Protein AF-A0A4R4WAR0-F1 (afdb_monomer)

Mean predicted aligned error: 14.07 Å

Secondary structure (DSSP, 8-state):
---SEEEEE-TTSSEEEEEE-TTGGGS-HHHHHHHHHHHHHHHHHHHHS--TT-HHHHHHHHHHHHHHHHHHHHHHHHHHHHHHHHHHHH-

Structure (mmCIF, N/CA/C/O backbone):
data_AF-A0A4R4WAR0-F1
#
_entry.id   AF-A0A4R4WAR0-F1
#
loop_
_atom_site.group_PDB
_atom_site.id
_atom_site.type_symbol
_atom_site.label_atom_id
_atom_site.label_alt_id
_atom_site.label_comp_id
_atom_site.label_asym_id
_atom_site.label_entity_id
_atom_site.label_seq_id
_atom_site.pdbx_PDB_ins_code
_atom_site.Cartn_x
_atom_site.Cartn_y
_atom_site.Cartn_z
_atom_site.occupancy
_atom_site.B_iso_or_equiv
_atom_site.auth_seq_id
_atom_site.auth_comp_id
_atom_site.auth_asym_id
_atom_site.auth_atom_id
_atom_site.pdbx_PDB_model_num
ATOM 1 N N . MET A 1 1 ? 0.093 2.914 -20.980 1.00 48.84 1 MET A N 1
ATOM 2 C CA . MET A 1 1 ? 1.374 2.233 -21.246 1.00 48.84 1 MET A CA 1
ATOM 3 C C . MET A 1 1 ? 1.554 1.282 -20.089 1.00 48.84 1 MET A C 1
ATOM 5 O O . MET A 1 1 ? 1.515 1.771 -18.971 1.00 48.84 1 MET A O 1
ATOM 9 N N . ASP A 1 2 ? 1.626 -0.023 -20.338 1.00 70.38 2 ASP A N 1
ATOM 10 C CA . ASP A 1 2 ? 1.879 -1.000 -19.273 1.00 70.38 2 ASP A CA 1
ATOM 11 C C . ASP A 1 2 ? 3.303 -0.815 -18.736 1.00 70.38 2 ASP A C 1
ATOM 13 O O . ASP A 1 2 ? 4.241 -0.621 -19.518 1.00 70.38 2 ASP A O 1
ATOM 17 N N . GLU A 1 3 ? 3.458 -0.820 -17.412 1.00 80.56 3 GLU A N 1
ATOM 18 C CA . GLU A 1 3 ? 4.769 -0.711 -16.773 1.00 80.56 3 GLU A CA 1
ATOM 19 C C . GLU A 1 3 ? 5.611 -1.971 -17.066 1.00 80.56 3 GLU A C 1
ATOM 21 O O . GLU A 1 3 ? 5.103 -3.091 -16.983 1.00 80.56 3 GLU A O 1
ATOM 26 N N . PRO A 1 4 ? 6.905 -1.826 -17.411 1.00 88.81 4 PRO A N 1
ATOM 27 C CA . PRO A 1 4 ? 7.772 -2.949 -17.787 1.00 88.81 4 PRO A CA 1
ATOM 28 C C . PRO A 1 4 ? 8.104 -3.891 -16.617 1.00 88.81 4 PRO A C 1
ATOM 30 O O . PRO A 1 4 ? 8.577 -5.008 -16.840 1.00 88.81 4 PRO A O 1
ATOM 33 N N . VAL A 1 5 ? 7.881 -3.443 -15.379 1.00 92.81 5 VAL A N 1
ATOM 34 C CA . VAL A 1 5 ? 8.043 -4.218 -14.148 1.00 92.81 5 VAL A CA 1
ATOM 35 C C . VAL A 1 5 ? 6.886 -3.879 -13.217 1.00 92.81 5 VAL A C 1
ATOM 37 O O . VAL A 1 5 ? 6.594 -2.708 -13.012 1.00 92.81 5 VAL A O 1
ATOM 40 N N . THR A 1 6 ? 6.262 -4.897 -12.633 1.00 93.44 6 THR A N 1
ATOM 41 C CA . THR A 1 6 ? 5.217 -4.750 -11.610 1.00 93.44 6 THR A CA 1
ATOM 42 C C . THR A 1 6 ? 5.568 -5.593 -10.388 1.00 93.44 6 THR A C 1
ATOM 44 O O . THR A 1 6 ? 6.270 -6.603 -10.495 1.00 93.44 6 THR A O 1
ATOM 47 N N . ALA A 1 7 ? 5.112 -5.169 -9.212 1.00 93.69 7 ALA A N 1
ATOM 48 C CA . ALA A 1 7 ? 5.341 -5.866 -7.953 1.00 93.69 7 ALA A CA 1
ATOM 49 C C . ALA A 1 7 ? 4.029 -6.004 -7.177 1.00 93.69 7 ALA A C 1
ATOM 51 O O . ALA A 1 7 ? 3.161 -5.143 -7.265 1.00 93.69 7 ALA A O 1
ATOM 52 N N . GLU A 1 8 ? 3.905 -7.081 -6.411 1.00 92.44 8 GLU A N 1
ATOM 53 C CA . GLU A 1 8 ? 2.771 -7.346 -5.527 1.00 92.44 8 GLU A CA 1
ATOM 54 C C . GLU A 1 8 ? 3.286 -7.534 -4.102 1.00 92.44 8 GLU A C 1
ATOM 56 O O . GLU A 1 8 ? 4.238 -8.286 -3.866 1.00 92.44 8 GLU A O 1
ATOM 61 N N . VAL A 1 9 ? 2.644 -6.856 -3.155 1.00 91.62 9 VAL A N 1
ATOM 62 C CA . VAL A 1 9 ? 2.897 -6.989 -1.718 1.00 91.62 9 VAL A CA 1
ATOM 63 C C . VAL A 1 9 ? 1.771 -7.826 -1.112 1.00 91.62 9 VAL A C 1
ATOM 65 O O . VAL A 1 9 ? 0.603 -7.616 -1.434 1.00 91.62 9 VAL A O 1
ATOM 68 N N . GLY A 1 10 ? 2.131 -8.816 -0.296 1.00 86.12 10 GLY A N 1
ATOM 69 C CA . GLY A 1 10 ? 1.187 -9.671 0.419 1.00 86.12 10 GLY A CA 1
ATOM 70 C C . GLY A 1 10 ? 0.555 -8.963 1.617 1.00 86.12 10 GLY A C 1
ATOM 71 O O . GLY A 1 10 ? 1.002 -7.897 2.025 1.00 86.12 10 GLY A O 1
ATOM 72 N N . GLU A 1 11 ? -0.467 -9.582 2.211 1.00 84.56 11 GLU A N 1
ATOM 73 C CA . GLU A 1 11 ? -1.176 -9.051 3.393 1.00 84.56 11 GLU A CA 1
ATOM 74 C C . GLU A 1 11 ? -0.269 -8.874 4.627 1.00 84.56 11 GLU A C 1
ATOM 76 O O . GLU A 1 11 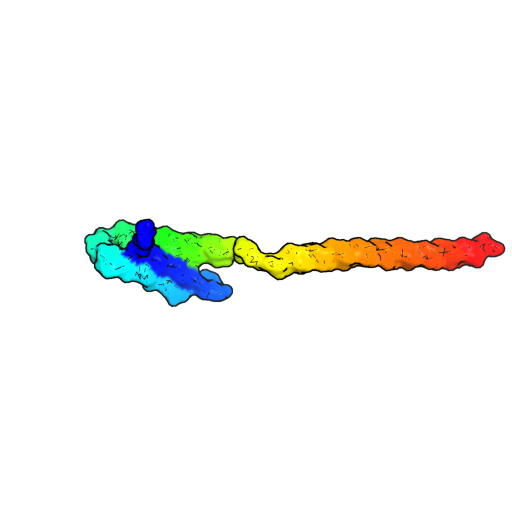? -0.594 -8.133 5.552 1.00 84.56 11 GLU A O 1
ATOM 81 N N . ASP A 1 12 ? 0.876 -9.556 4.651 1.00 84.56 12 ASP A N 1
ATOM 82 C CA . ASP A 1 12 ? 1.914 -9.436 5.675 1.00 84.56 12 ASP A CA 1
ATOM 83 C C . ASP A 1 12 ? 2.857 -8.239 5.450 1.00 84.56 12 ASP A C 1
ATOM 85 O O . ASP A 1 12 ? 3.787 -8.022 6.230 1.00 84.56 12 ASP A O 1
ATOM 89 N N . GLY A 1 13 ? 2.637 -7.460 4.386 1.00 82.88 13 GLY A N 1
ATOM 90 C CA . GLY A 1 13 ? 3.496 -6.353 3.979 1.00 82.88 13 GLY A CA 1
ATOM 91 C C . GLY A 1 13 ? 4.807 -6.794 3.318 1.00 82.88 13 GLY A C 1
ATOM 92 O O . GLY A 1 13 ? 5.657 -5.945 3.029 1.00 82.88 13 GLY A O 1
ATOM 93 N N . LEU A 1 14 ? 5.002 -8.094 3.061 1.00 89.50 14 LEU A N 1
ATOM 94 C CA . LEU A 1 14 ? 6.189 -8.615 2.386 1.00 89.50 14 LEU A CA 1
ATOM 95 C C . LEU A 1 14 ? 5.988 -8.682 0.870 1.00 89.50 14 LEU A C 1
ATOM 97 O O . LEU A 1 14 ? 4.879 -8.793 0.353 1.00 89.50 14 LEU A O 1
ATOM 101 N N . LEU A 1 15 ? 7.093 -8.619 0.127 1.00 91.31 15 LEU A N 1
ATOM 102 C CA . LEU A 1 15 ? 7.073 -8.755 -1.328 1.00 91.31 15 LEU A CA 1
ATOM 103 C C . LEU A 1 15 ? 6.663 -10.184 -1.714 1.00 91.31 15 LEU A C 1
ATOM 105 O O . LEU A 1 15 ? 7.422 -11.126 -1.487 1.00 91.31 15 LEU A O 1
ATOM 109 N N . ALA A 1 16 ? 5.489 -10.333 -2.325 1.00 93.38 16 ALA A N 1
ATOM 110 C CA . ALA A 1 16 ? 4.937 -11.624 -2.725 1.00 93.38 16 ALA A CA 1
ATOM 111 C C . ALA A 1 16 ? 5.385 -12.028 -4.136 1.00 93.38 16 ALA A C 1
ATOM 113 O O . ALA A 1 16 ? 5.720 -13.189 -4.380 1.00 93.38 16 ALA A O 1
ATOM 114 N N . ALA A 1 17 ? 5.414 -11.073 -5.071 1.00 93.44 17 ALA A N 1
ATOM 115 C CA . ALA A 1 17 ? 5.817 -11.330 -6.448 1.00 93.44 17 ALA A CA 1
ATOM 116 C C . ALA A 1 17 ? 6.403 -10.089 -7.130 1.00 93.44 17 ALA A C 1
ATOM 118 O O . ALA A 1 17 ? 6.020 -8.957 -6.846 1.00 93.44 17 ALA A O 1
ATOM 119 N N . VAL A 1 18 ? 7.301 -10.323 -8.089 1.00 93.69 18 VAL A N 1
ATOM 120 C CA . VAL A 1 18 ? 7.753 -9.325 -9.068 1.00 93.69 18 VAL A CA 1
ATOM 121 C C . VAL A 1 18 ? 7.591 -9.934 -10.451 1.00 93.69 18 VAL A C 1
ATOM 123 O O . VAL A 1 18 ? 8.109 -11.020 -10.718 1.00 93.69 18 VAL A O 1
ATOM 126 N N . ARG A 1 19 ? 6.876 -9.241 -11.336 1.00 94.81 19 ARG A N 1
ATOM 127 C CA . ARG A 1 19 ? 6.715 -9.627 -12.738 1.00 94.81 19 ARG A CA 1
ATOM 128 C C . ARG A 1 19 ? 7.522 -8.670 -13.601 1.00 94.81 19 ARG A C 1
ATOM 130 O O . ARG A 1 19 ? 7.347 -7.458 -13.531 1.00 94.81 19 ARG A O 1
ATOM 137 N N . ILE A 1 20 ? 8.412 -9.231 -14.411 1.00 93.31 20 ILE A N 1
ATOM 138 C CA . ILE A 1 20 ? 9.281 -8.486 -15.323 1.00 93.31 20 ILE A CA 1
ATOM 139 C C . ILE A 1 20 ? 8.854 -8.827 -16.746 1.00 93.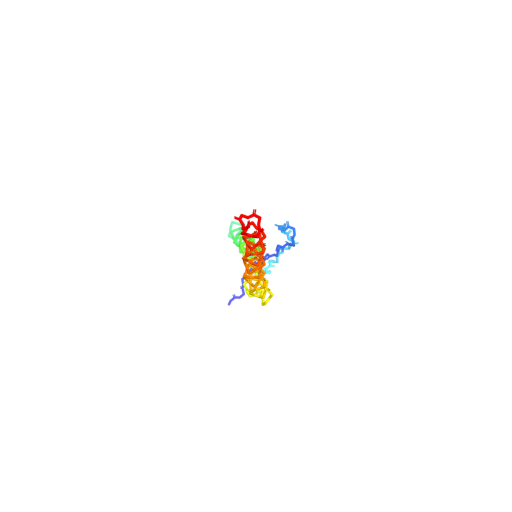31 20 ILE A C 1
ATOM 141 O O . ILE A 1 20 ? 8.845 -10.002 -17.124 1.00 93.31 20 ILE A O 1
ATOM 145 N N . ASP A 1 21 ? 8.513 -7.814 -17.541 1.00 92.88 21 ASP A N 1
ATOM 146 C CA . ASP A 1 21 ? 8.215 -8.019 -18.953 1.00 92.88 21 ASP A CA 1
ATOM 147 C C . ASP A 1 21 ? 9.489 -8.477 -19.695 1.00 92.88 21 ASP A C 1
ATOM 149 O O . ASP A 1 21 ? 10.570 -7.914 -19.487 1.00 92.88 21 ASP A O 1
ATOM 153 N N . PRO A 1 22 ? 9.413 -9.462 -20.608 1.00 91.62 22 PRO A N 1
ATOM 154 C CA . PRO A 1 22 ? 10.575 -9.921 -21.369 1.00 91.62 22 PRO A CA 1
ATOM 155 C C . PRO A 1 22 ? 11.323 -8.816 -22.133 1.00 91.62 22 PRO A C 1
ATOM 157 O O . PRO A 1 22 ? 12.510 -8.960 -22.429 1.00 91.62 22 PRO A O 1
ATOM 160 N N . ARG A 1 23 ? 10.664 -7.703 -22.473 1.00 89.94 23 ARG A N 1
ATOM 161 C CA . ARG A 1 23 ? 11.291 -6.534 -23.107 1.00 89.94 23 ARG A CA 1
ATOM 162 C C . ARG A 1 23 ? 12.164 -5.758 -22.123 1.00 89.94 23 ARG A C 1
ATOM 164 O O . ARG A 1 23 ? 13.198 -5.245 -22.541 1.00 89.94 23 ARG A O 1
ATOM 171 N N . ALA A 1 24 ? 11.801 -5.732 -20.840 1.00 88.38 24 ALA A N 1
ATOM 172 C CA . ALA A 1 24 ? 12.573 -5.094 -19.774 1.00 88.38 24 ALA A CA 1
ATOM 173 C C . ALA A 1 24 ? 13.910 -5.810 -19.516 1.00 88.38 24 ALA A C 1
ATOM 175 O O . ALA A 1 24 ? 14.890 -5.187 -19.121 1.00 88.38 24 ALA A O 1
ATOM 176 N N . MET A 1 25 ? 14.001 -7.104 -19.842 1.00 88.56 25 MET A N 1
ATOM 177 C CA . MET A 1 25 ? 15.253 -7.873 -19.770 1.00 88.56 25 MET A CA 1
ATOM 178 C C . MET A 1 25 ? 16.323 -7.399 -20.768 1.00 88.56 25 MET A C 1
ATOM 180 O O . MET A 1 25 ? 17.470 -7.831 -20.688 1.00 88.56 25 MET A O 1
ATOM 184 N N . ARG A 1 26 ? 15.960 -6.539 -21.729 1.00 92.12 26 ARG A N 1
ATOM 185 C CA . ARG A 1 26 ? 16.902 -5.922 -22.678 1.00 92.12 26 ARG A CA 1
ATOM 186 C C . ARG A 1 26 ? 17.536 -4.639 -22.140 1.00 92.12 26 ARG A C 1
ATOM 188 O O . ARG A 1 26 ? 18.439 -4.114 -22.787 1.00 92.12 26 ARG A O 1
ATOM 195 N N . LEU A 1 27 ? 17.045 -4.125 -21.012 1.00 89.88 27 LEU A N 1
ATOM 196 C CA . LEU A 1 27 ? 17.583 -2.934 -20.367 1.00 89.88 27 LEU A CA 1
ATOM 197 C C . LEU A 1 27 ? 18.944 -3.234 -19.739 1.00 89.88 27 LEU A C 1
ATOM 199 O O . LEU A 1 27 ? 19.271 -4.380 -19.416 1.00 89.88 27 LEU A O 1
ATOM 203 N N . TYR A 1 28 ? 19.737 -2.186 -19.528 1.00 92.56 28 TYR A N 1
ATOM 204 C CA . TYR A 1 28 ? 20.960 -2.323 -18.747 1.00 92.56 28 TYR A CA 1
ATOM 205 C C . TYR A 1 28 ? 20.621 -2.669 -17.296 1.00 92.56 28 TYR A C 1
ATOM 207 O O . TYR A 1 28 ? 19.603 -2.237 -16.760 1.00 92.56 28 TYR A O 1
ATOM 215 N N . SER A 1 29 ? 21.497 -3.422 -16.631 1.00 89.81 29 SER A N 1
ATOM 216 C CA . SER A 1 29 ? 21.257 -3.911 -15.266 1.00 89.81 29 SER A CA 1
ATOM 217 C C . SER A 1 29 ? 20.907 -2.797 -14.273 1.00 89.81 29 SER A C 1
ATOM 219 O O . SER A 1 29 ? 20.039 -2.986 -13.426 1.00 89.81 29 SER A O 1
ATOM 221 N N . ALA A 1 30 ? 21.538 -1.627 -14.401 1.00 91.25 30 ALA A N 1
ATOM 222 C CA . ALA A 1 30 ? 21.255 -0.462 -13.566 1.00 91.25 30 ALA A CA 1
ATOM 223 C C . ALA A 1 30 ? 19.851 0.119 -13.808 1.00 91.25 30 ALA A C 1
ATOM 225 O O . ALA A 1 30 ? 19.172 0.517 -12.865 1.00 91.25 30 ALA A O 1
ATOM 226 N N . GLU A 1 31 ? 19.408 0.141 -15.062 1.00 91.12 31 GLU A N 1
ATOM 227 C CA . GLU A 1 31 ? 18.098 0.655 -15.462 1.00 91.12 31 GLU A CA 1
ATOM 228 C C . GLU A 1 31 ? 16.981 -0.303 -15.029 1.00 91.12 31 GLU A C 1
ATOM 230 O O . GLU A 1 31 ? 16.005 0.115 -14.407 1.00 91.12 31 GLU A O 1
ATOM 235 N N . LEU A 1 32 ? 17.176 -1.610 -15.238 1.00 91.81 32 LEU A N 1
ATOM 236 C CA . LEU A 1 32 ? 16.251 -2.636 -14.757 1.00 91.81 32 LEU A CA 1
ATOM 237 C C . LEU A 1 32 ? 16.118 -2.608 -13.227 1.00 91.81 32 LEU A C 1
ATOM 239 O O . LEU A 1 32 ? 15.008 -2.702 -12.706 1.00 91.81 32 LEU A O 1
ATOM 243 N N . ALA A 1 33 ? 17.229 -2.441 -12.503 1.00 92.31 33 ALA A N 1
ATOM 244 C CA . ALA A 1 33 ? 17.202 -2.312 -11.048 1.00 92.31 33 ALA A CA 1
ATOM 245 C C . ALA A 1 33 ? 16.392 -1.087 -10.592 1.00 92.31 33 ALA A C 1
ATOM 247 O O . ALA A 1 33 ? 15.650 -1.182 -9.615 1.00 92.31 33 ALA A O 1
ATOM 248 N N . GLY A 1 34 ? 16.485 0.032 -11.319 1.00 93.62 34 GLY A N 1
ATOM 249 C CA . GLY A 1 34 ? 15.656 1.216 -11.083 1.00 93.62 34 GLY A CA 1
ATOM 250 C C . GLY A 1 34 ? 14.163 0.897 -11.170 1.00 93.62 34 GLY A C 1
ATOM 251 O O . GLY A 1 34 ? 13.432 1.135 -10.211 1.00 93.62 34 GLY A O 1
ATOM 252 N N . HIS A 1 35 ? 13.733 0.261 -12.262 1.00 93.31 35 HIS A N 1
ATOM 253 C CA . HIS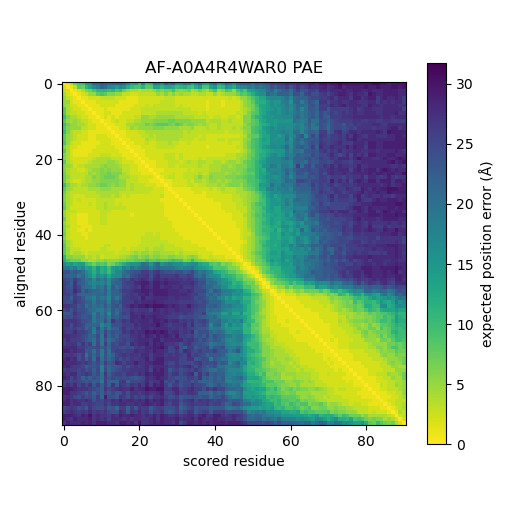 A 1 35 ? 12.329 -0.114 -12.457 1.00 93.31 35 HIS A CA 1
ATOM 254 C C . HIS A 1 35 ? 11.810 -1.102 -11.409 1.00 93.31 35 HIS A C 1
ATOM 256 O O . HIS A 1 35 ? 10.6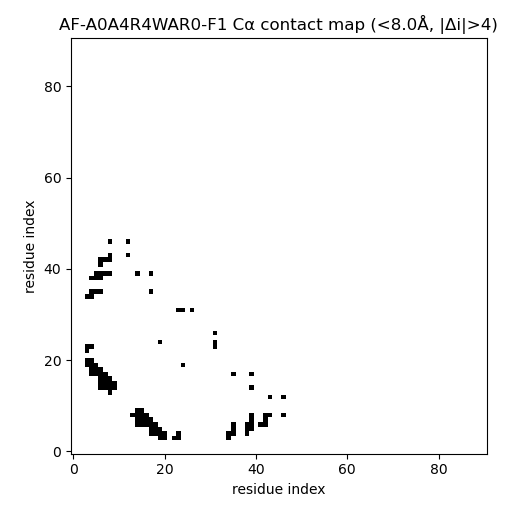82 -0.968 -10.943 1.00 93.31 35 HIS A O 1
ATOM 262 N N . VAL A 1 36 ? 12.631 -2.070 -10.990 1.00 92.81 36 VAL A N 1
ATOM 263 C CA . VAL A 1 36 ? 12.260 -2.999 -9.910 1.00 92.81 36 VAL A CA 1
ATOM 264 C C . VAL A 1 36 ? 12.026 -2.246 -8.601 1.00 92.81 36 VAL A C 1
ATOM 266 O O . VAL A 1 36 ? 11.025 -2.482 -7.927 1.00 92.81 36 VAL A O 1
ATOM 269 N N . VAL A 1 37 ? 12.917 -1.321 -8.238 1.00 94.50 37 VAL A N 1
ATOM 270 C CA . VAL A 1 37 ? 12.776 -0.533 -7.004 1.00 94.50 37 VAL A CA 1
ATOM 271 C C . VAL A 1 37 ? 11.540 0.364 -7.053 1.00 94.50 37 VAL A C 1
ATOM 273 O O . VAL A 1 37 ? 10.829 0.472 -6.052 1.00 94.50 37 VAL A O 1
ATOM 276 N N . GLU A 1 38 ? 11.265 0.997 -8.193 1.00 94.50 38 GLU A N 1
ATOM 277 C CA . GLU A 1 38 ? 10.070 1.824 -8.375 1.00 94.50 38 GLU A CA 1
ATOM 278 C C . GLU A 1 38 ? 8.784 1.007 -8.231 1.00 94.50 38 GLU A C 1
ATOM 280 O O . GLU A 1 38 ? 7.904 1.408 -7.465 1.00 94.50 38 GLU A O 1
ATOM 285 N N . ALA A 1 39 ? 8.715 -0.164 -8.870 1.00 94.06 39 ALA A N 1
ATOM 286 C CA . ALA A 1 39 ? 7.563 -1.058 -8.793 1.00 94.06 39 ALA A CA 1
ATOM 287 C C . ALA A 1 39 ? 7.308 -1.545 -7.358 1.00 94.06 39 ALA A C 1
ATOM 289 O O . ALA A 1 39 ? 6.183 -1.479 -6.866 1.00 94.06 39 ALA A O 1
ATOM 290 N N . VAL A 1 40 ? 8.356 -1.968 -6.639 1.00 93.06 40 VAL A N 1
ATOM 291 C CA . VAL A 1 40 ? 8.227 -2.411 -5.239 1.00 93.06 40 VAL A CA 1
ATOM 292 C C . VAL A 1 40 ? 7.752 -1.269 -4.338 1.00 93.06 40 VAL A C 1
ATOM 294 O O . VAL A 1 40 ? 6.867 -1.465 -3.509 1.0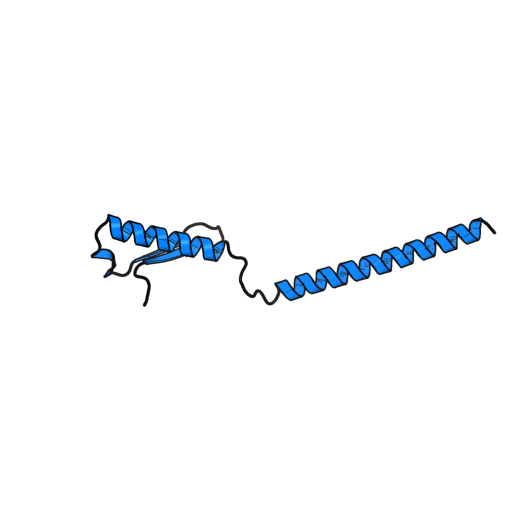0 93.06 40 VAL A O 1
ATOM 297 N N . ARG A 1 41 ? 8.284 -0.053 -4.514 1.00 91.81 41 ARG A N 1
ATOM 298 C CA . ARG A 1 41 ? 7.840 1.123 -3.744 1.00 91.81 41 ARG A CA 1
ATOM 299 C C . ARG A 1 41 ? 6.417 1.553 -4.081 1.00 91.81 41 ARG A C 1
ATOM 301 O O . ARG A 1 41 ? 5.739 2.117 -3.226 1.00 91.81 41 ARG A O 1
ATOM 308 N N . ALA A 1 42 ? 5.974 1.379 -5.323 1.00 91.56 42 ALA A N 1
ATOM 309 C CA . ALA A 1 42 ? 4.586 1.621 -5.699 1.00 91.56 42 ALA A CA 1
ATOM 310 C C . ALA A 1 42 ? 3.662 0.634 -4.972 1.00 91.56 42 ALA A C 1
ATOM 312 O O . ALA A 1 42 ? 2.775 1.075 -4.247 1.00 91.56 42 ALA A O 1
ATOM 313 N N . ALA A 1 43 ? 3.973 -0.662 -5.036 1.00 89.31 43 ALA A N 1
ATOM 314 C CA . ALA A 1 43 ? 3.200 -1.710 -4.374 1.00 89.31 43 ALA A CA 1
ATOM 315 C C . ALA A 1 43 ? 3.146 -1.544 -2.842 1.00 89.31 43 ALA A C 1
ATOM 317 O O . ALA A 1 43 ? 2.091 -1.699 -2.232 1.00 89.31 43 ALA A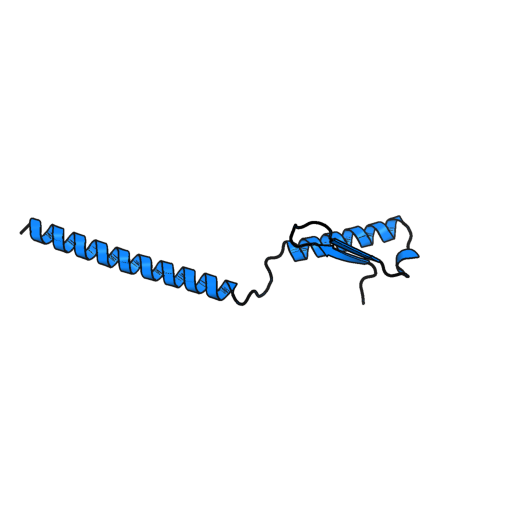 O 1
ATOM 318 N N . GLN A 1 44 ? 4.255 -1.150 -2.207 1.00 89.19 44 GLN A N 1
ATOM 319 C CA . GLN A 1 44 ? 4.274 -0.842 -0.770 1.00 89.19 44 GLN A CA 1
ATOM 320 C C . GLN A 1 44 ? 3.397 0.365 -0.420 1.00 89.19 44 GLN A C 1
ATOM 322 O O . GLN A 1 44 ? 2.647 0.314 0.548 1.00 89.19 44 GLN A O 1
ATOM 327 N N . ARG A 1 45 ? 3.432 1.436 -1.225 1.00 88.81 45 ARG A N 1
ATOM 328 C CA . ARG A 1 45 ? 2.581 2.618 -1.006 1.00 88.81 45 ARG A CA 1
ATOM 329 C C . ARG A 1 45 ? 1.099 2.337 -1.222 1.00 88.81 45 ARG A C 1
ATOM 331 O O . ARG A 1 45 ? 0.270 3.029 -0.639 1.00 88.81 45 ARG A O 1
ATOM 338 N N . GLU A 1 46 ? 0.759 1.399 -2.095 1.00 84.19 46 GLU A N 1
ATOM 339 C CA . GLU A 1 46 ? -0.620 0.941 -2.274 1.00 84.19 46 GLU A CA 1
ATOM 340 C C . GLU A 1 46 ? -1.088 0.114 -1.077 1.00 84.19 46 GLU A C 1
ATOM 342 O O . GLU A 1 46 ? -2.201 0.322 -0.609 1.00 84.19 46 GLU A O 1
ATOM 347 N N . HIS A 1 47 ? -0.220 -0.740 -0.528 1.00 83.31 47 HIS A N 1
ATOM 348 C CA . HIS A 1 47 ? -0.508 -1.514 0.680 1.00 83.31 47 HIS A CA 1
ATOM 349 C C . HIS A 1 47 ? -0.633 -0.639 1.943 1.00 83.31 47 HIS A C 1
ATOM 351 O O . HIS A 1 47 ? -1.475 -0.889 2.800 1.00 83.31 47 HIS A O 1
ATOM 357 N N . GLU A 1 48 ? 0.205 0.393 2.082 1.00 78.94 48 GLU A N 1
ATOM 358 C CA . GLU A 1 48 ? 0.158 1.338 3.211 1.00 78.94 48 GLU A CA 1
ATOM 359 C C . GLU A 1 48 ? -1.030 2.301 3.145 1.00 78.94 48 GLU A C 1
ATOM 361 O O . GLU A 1 48 ? -1.434 2.864 4.167 1.00 78.94 48 GLU A O 1
ATOM 366 N N . GLN A 1 49 ? -1.588 2.529 1.955 1.00 66.25 49 GLN A N 1
ATOM 367 C CA . GLN A 1 49 ? -2.792 3.333 1.845 1.00 66.25 49 GLN A CA 1
ATOM 368 C C . GLN A 1 49 ? -3.960 2.547 2.448 1.00 66.25 49 GLN A C 1
ATOM 370 O O . GLN A 1 49 ? -4.223 1.427 2.009 1.00 66.25 49 GLN A O 1
ATOM 375 N N . PRO A 1 50 ? -4.703 3.118 3.420 1.00 55.56 50 PRO A N 1
ATOM 376 C CA . PRO A 1 50 ? -5.970 2.523 3.811 1.00 55.56 50 PRO A CA 1
ATOM 377 C C . PRO A 1 50 ? -6.808 2.387 2.536 1.00 55.56 50 PRO A C 1
ATOM 379 O O . PRO A 1 50 ? -6.776 3.314 1.716 1.00 55.56 50 PRO A O 1
ATOM 382 N N . PRO A 1 51 ? -7.503 1.255 2.327 1.00 56.47 51 PRO A N 1
ATOM 383 C CA . PRO A 1 51 ? -8.261 1.021 1.108 1.00 56.47 51 PRO A CA 1
ATOM 384 C C . PRO A 1 51 ? -9.163 2.229 0.852 1.00 56.47 51 PRO A C 1
ATOM 386 O O . PRO A 1 51 ? -10.101 2.486 1.611 1.00 56.47 51 PRO A O 1
ATOM 389 N N . ARG A 1 52 ? -8.816 3.015 -0.181 1.00 57.66 52 ARG A N 1
ATOM 390 C CA . ARG A 1 52 ? -9.648 4.118 -0.657 1.00 57.66 52 ARG A CA 1
ATOM 391 C C . ARG A 1 52 ? -10.954 3.470 -1.086 1.00 57.66 52 ARG A C 1
ATOM 393 O O . ARG A 1 52 ? -10.940 2.584 -1.933 1.00 57.66 52 ARG A O 1
ATOM 400 N N . ASP A 1 53 ? -12.030 3.869 -0.425 1.00 53.69 53 ASP A N 1
ATOM 401 C CA . ASP A 1 53 ? -13.368 3.296 -0.548 1.00 53.69 53 ASP A CA 1
ATOM 402 C C . ASP A 1 53 ? -13.505 1.886 0.046 1.00 53.69 53 ASP A C 1
ATOM 404 O O . ASP A 1 53 ? -13.775 0.900 -0.637 1.00 53.69 53 ASP A O 1
ATOM 408 N N . SER A 1 54 ? -13.412 1.794 1.374 1.00 53.44 54 SER A N 1
ATOM 409 C CA . SER A 1 54 ? -14.179 0.774 2.090 1.00 53.44 54 SER A CA 1
ATOM 410 C C . SER A 1 54 ? -15.555 1.358 2.411 1.00 53.44 54 SER A C 1
ATOM 412 O O . SER A 1 54 ? -15.665 2.063 3.411 1.00 53.44 54 SER A O 1
ATOM 414 N N . PRO A 1 55 ? -16.625 1.052 1.650 1.00 58.22 55 PRO A N 1
ATOM 415 C CA . PRO A 1 55 ? -17.992 1.477 1.980 1.00 58.22 55 PRO A CA 1
ATOM 416 C C . PRO A 1 55 ? -18.465 1.023 3.376 1.00 58.22 55 PRO A C 1
ATOM 418 O O . PRO A 1 55 ? -19.512 1.450 3.847 1.00 58.22 55 PRO A O 1
ATOM 421 N N . GLY A 1 56 ? -17.698 0.162 4.057 1.00 62.06 56 GLY A N 1
ATOM 422 C CA . GLY A 1 56 ? -17.899 -0.184 5.461 1.00 62.06 56 GLY A CA 1
ATOM 423 C C . GLY A 1 56 ? -17.272 0.789 6.468 1.00 62.06 56 GLY A C 1
ATOM 424 O O . GLY A 1 56 ? -17.765 0.853 7.586 1.00 62.06 56 GLY A O 1
ATOM 425 N N . LEU A 1 57 ? -16.229 1.549 6.117 1.00 70.19 57 LEU A N 1
ATOM 426 C CA . LEU A 1 57 ? -15.554 2.453 7.057 1.00 70.19 57 LEU A CA 1
ATOM 427 C C . LEU A 1 57 ? -16.448 3.643 7.414 1.00 70.19 57 LEU A C 1
ATOM 429 O O . LEU A 1 57 ? -16.589 3.950 8.592 1.00 70.19 57 LEU A O 1
ATOM 433 N N . ASP A 1 58 ? -17.130 4.232 6.431 1.00 74.81 58 ASP A N 1
ATOM 434 C CA . ASP A 1 58 ? -18.101 5.307 6.674 1.00 74.81 58 ASP A CA 1
ATOM 435 C C . ASP A 1 58 ? -19.268 4.827 7.549 1.00 74.81 58 ASP A C 1
ATOM 437 O O . ASP A 1 58 ? -19.709 5.533 8.450 1.00 74.81 58 ASP A O 1
ATOM 441 N N . VAL A 1 59 ? -19.720 3.582 7.354 1.00 80.19 59 VAL A N 1
ATOM 442 C CA . VAL A 1 59 ? -20.758 2.957 8.192 1.00 80.19 59 VAL A CA 1
ATOM 443 C C . VAL A 1 59 ? -20.253 2.711 9.616 1.00 80.19 59 VAL A C 1
ATOM 445 O O . VAL A 1 59 ? -21.006 2.875 10.573 1.00 80.19 59 VAL A O 1
ATOM 448 N N . VAL A 1 60 ? -18.991 2.312 9.781 1.00 82.19 60 VAL A N 1
ATOM 449 C CA . VAL A 1 60 ? -18.373 2.110 11.100 1.00 82.19 60 VAL A CA 1
ATOM 450 C C . VAL A 1 60 ? -18.200 3.444 11.828 1.00 82.19 60 VAL A C 1
ATOM 452 O O . VAL A 1 60 ? -18.507 3.516 13.014 1.00 82.19 60 VAL A O 1
ATOM 455 N N . LEU A 1 61 ? -17.774 4.496 11.125 1.00 85.06 61 LEU A N 1
ATOM 456 C CA . LEU A 1 61 ? -17.658 5.850 11.670 1.00 85.06 61 LEU A CA 1
ATOM 457 C C . LEU A 1 61 ? -19.030 6.411 12.061 1.00 85.06 61 LEU A C 1
ATOM 459 O O . LEU A 1 61 ? -19.199 6.859 13.188 1.00 85.06 61 LEU A O 1
ATOM 463 N N . GLN A 1 62 ? -20.043 6.257 11.204 1.00 84.00 62 GLN A N 1
ATOM 464 C CA . GLN A 1 62 ? -21.415 6.646 11.533 1.00 84.00 62 GLN A CA 1
ATOM 465 C C . GLN A 1 62 ? -21.940 5.905 12.775 1.00 84.00 62 GLN A C 1
ATOM 467 O O . GLN A 1 62 ? -22.588 6.503 13.630 1.00 84.00 62 GLN A O 1
ATOM 472 N N . ARG A 1 63 ? -21.651 4.603 12.913 1.00 84.81 63 ARG A N 1
ATOM 473 C CA . ARG A 1 63 ? -22.054 3.846 14.109 1.00 84.81 63 ARG A CA 1
ATOM 474 C C . ARG A 1 63 ? -21.313 4.270 15.373 1.00 84.81 63 ARG A C 1
ATOM 476 O O . ARG A 1 63 ? -21.880 4.137 16.453 1.00 84.81 63 ARG A O 1
ATOM 483 N N . LEU A 1 64 ? -20.070 4.732 15.258 1.00 86.88 64 LEU A N 1
ATOM 484 C CA . LEU A 1 64 ? -19.321 5.292 16.383 1.00 86.88 64 LEU A CA 1
ATOM 485 C C . LEU A 1 64 ? -19.950 6.609 16.850 1.00 86.88 64 LEU A C 1
ATOM 487 O O . LEU A 1 64 ? -20.203 6.745 18.044 1.00 86.88 64 LEU A O 1
ATOM 491 N N . ASP A 1 65 ? -20.311 7.497 15.922 1.00 89.75 65 ASP A N 1
ATOM 492 C CA . ASP A 1 65 ? -20.998 8.757 16.240 1.00 89.75 65 ASP A CA 1
ATOM 493 C C . ASP A 1 65 ? -22.373 8.510 16.895 1.00 89.75 65 ASP A C 1
ATOM 495 O O . ASP A 1 65 ? -22.750 9.161 17.871 1.00 89.75 65 ASP A O 1
ATOM 499 N N . GLU A 1 66 ? -23.131 7.529 16.391 1.00 90.69 66 GLU A N 1
ATOM 500 C CA . GLU A 1 66 ? -24.418 7.126 16.974 1.00 90.69 66 GLU A CA 1
ATOM 501 C C . GLU A 1 66 ? -24.260 6.541 18.388 1.00 90.69 66 GLU A C 1
ATOM 503 O O . GLU A 1 66 ? -25.095 6.797 19.261 1.00 90.69 66 GLU A O 1
ATOM 508 N N . LEU A 1 67 ? -23.191 5.774 18.630 1.00 90.25 67 LEU A N 1
ATOM 509 C CA . LEU A 1 67 ? -22.883 5.202 19.941 1.00 90.25 67 LEU A CA 1
ATOM 510 C C . LEU A 1 67 ? -22.508 6.292 20.954 1.00 90.25 67 LEU A C 1
ATOM 512 O O . LEU A 1 67 ? -22.972 6.245 22.093 1.00 90.25 67 LEU A O 1
ATOM 516 N N . GLU A 1 68 ? -21.710 7.276 20.540 1.00 90.25 68 GLU A N 1
ATOM 517 C CA . GLU A 1 68 ? -21.312 8.415 21.373 1.00 90.25 68 GLU A CA 1
ATOM 518 C C . GLU A 1 68 ? -22.529 9.265 21.766 1.00 90.25 68 GLU A C 1
ATOM 520 O O . GLU A 1 68 ? -22.781 9.489 22.950 1.00 90.25 68 GLU A O 1
ATOM 525 N N . ALA A 1 69 ? -23.387 9.606 20.799 1.00 88.56 69 ALA A N 1
ATOM 526 C CA . ALA A 1 69 ? -24.613 10.358 21.062 1.00 88.56 69 ALA A CA 1
ATOM 527 C C . ALA A 1 69 ? -25.615 9.610 21.964 1.00 88.56 69 ALA A C 1
ATOM 529 O O . ALA A 1 69 ? -26.448 10.239 22.626 1.00 88.56 69 ALA A O 1
ATOM 530 N N . GLN A 1 70 ? -25.594 8.273 21.964 1.00 86.44 70 GLN A N 1
ATOM 531 C CA . GLN A 1 70 ? -26.412 7.470 22.872 1.00 86.44 70 GLN A CA 1
ATOM 532 C C . GLN A 1 70 ? -25.816 7.435 24.283 1.00 86.44 70 GLN A C 1
ATOM 534 O O . GLN A 1 70 ? -26.564 7.554 25.253 1.00 86.44 70 GLN A O 1
ATOM 539 N N . ALA A 1 71 ? -24.491 7.327 24.401 1.00 86.81 71 ALA A N 1
ATOM 540 C CA . ALA A 1 71 ? -23.804 7.356 25.685 1.00 86.81 71 ALA A CA 1
ATOM 541 C C . ALA A 1 71 ? -24.054 8.676 26.428 1.00 86.81 71 ALA A C 1
ATOM 543 O O . ALA A 1 71 ? -24.390 8.644 27.611 1.00 86.81 71 ALA A O 1
ATOM 544 N N . ASP A 1 72 ? -23.991 9.815 25.734 1.00 87.69 72 ASP A N 1
ATOM 545 C CA . ASP A 1 72 ? -24.273 11.128 26.329 1.00 87.69 72 ASP A CA 1
ATOM 546 C C . ASP A 1 72 ? -25.697 11.211 26.895 1.00 87.69 72 ASP A C 1
ATOM 548 O O . ASP A 1 72 ? -25.905 11.624 28.037 1.00 87.69 72 ASP A O 1
ATOM 552 N N . LYS A 1 73 ? -26.692 10.732 26.138 1.00 81.44 73 LYS A N 1
ATOM 553 C CA . LYS A 1 73 ? -28.095 10.703 26.589 1.00 81.44 73 LYS A CA 1
ATOM 554 C C . LYS A 1 73 ? -28.296 9.795 27.797 1.00 81.44 73 LYS A C 1
ATOM 556 O O . LYS A 1 73 ? -29.065 10.133 28.699 1.00 81.44 73 LYS A O 1
ATOM 561 N N . ASP A 1 74 ? -27.632 8.645 27.812 1.00 84.06 74 ASP A N 1
ATOM 562 C CA . ASP A 1 74 ? -27.718 7.699 28.921 1.00 84.06 74 ASP A CA 1
ATOM 563 C C . ASP A 1 74 ? -27.061 8.285 30.184 1.00 84.06 74 ASP A C 1
ATOM 565 O O . ASP A 1 74 ? -27.608 8.150 31.283 1.00 84.06 74 ASP A O 1
ATOM 569 N N . PHE A 1 75 ? -25.945 9.006 30.039 1.00 85.44 75 PHE A N 1
ATOM 570 C CA . PHE A 1 75 ? -25.299 9.729 31.137 1.00 85.44 75 PHE A CA 1
ATOM 571 C C . PHE A 1 75 ? -26.160 10.874 31.678 1.00 85.44 75 PHE A C 1
ATOM 573 O O . PHE A 1 75 ? -26.318 10.989 32.897 1.00 85.44 75 PHE A O 1
ATOM 580 N N . ASP A 1 76 ? -26.778 11.671 30.808 1.00 87.38 76 ASP A N 1
ATOM 581 C CA . ASP A 1 76 ? -27.707 12.733 31.208 1.00 87.38 76 ASP A CA 1
ATOM 582 C C . ASP A 1 76 ? -28.918 12.170 31.963 1.00 87.38 76 ASP A C 1
ATOM 584 O O . ASP A 1 76 ? -29.352 12.707 32.990 1.00 87.38 76 ASP A O 1
ATOM 588 N N .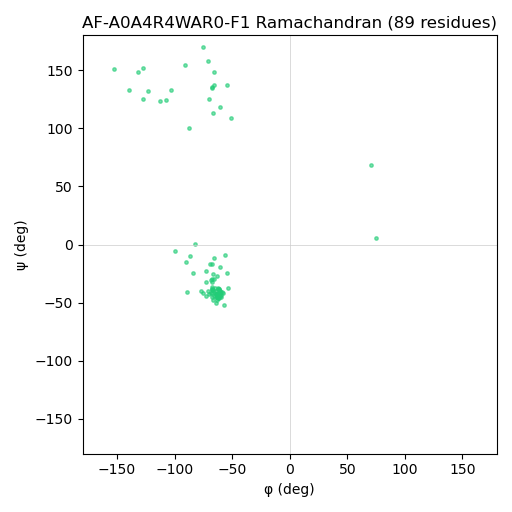 TYR A 1 77 ? -29.440 11.031 31.506 1.00 80.62 77 TYR A N 1
ATOM 589 C CA . TYR A 1 77 ? -30.519 10.335 32.192 1.00 80.62 77 TYR A CA 1
ATOM 590 C C . TYR A 1 77 ? -30.094 9.845 33.585 1.00 80.62 77 TYR A C 1
ATOM 592 O O . TYR A 1 77 ? -30.829 10.044 34.556 1.00 80.62 77 TYR A O 1
ATOM 600 N N . VAL A 1 78 ? -28.903 9.258 33.723 1.00 85.19 78 VAL A N 1
ATOM 601 C CA . VAL A 1 78 ? -28.378 8.825 35.029 1.00 85.19 78 VAL A CA 1
ATOM 602 C C . VAL A 1 78 ? -28.170 10.016 35.970 1.00 85.19 78 VAL A C 1
ATOM 604 O O . VAL A 1 78 ? -28.581 9.945 37.130 1.00 85.19 78 VAL A O 1
ATOM 607 N N . ASN A 1 79 ? -27.614 11.125 35.479 1.00 80.25 79 ASN A N 1
ATOM 608 C CA . ASN A 1 79 ? -27.417 12.338 36.274 1.00 80.25 79 ASN A CA 1
ATOM 609 C C . ASN A 1 79 ? -28.744 12.939 36.747 1.00 80.25 79 ASN A C 1
ATOM 611 O O . ASN A 1 79 ? -28.892 13.221 37.933 1.00 80.25 79 ASN A O 1
ATOM 615 N N . SER A 1 80 ? -29.750 13.041 35.874 1.00 80.88 80 SER A N 1
ATOM 616 C CA . SER A 1 80 ? -31.073 13.546 36.276 1.00 80.88 80 SER A CA 1
ATOM 617 C C . SER A 1 80 ? -31.732 12.676 37.356 1.00 80.88 80 SER A C 1
ATOM 619 O O . SER A 1 80 ? -32.317 13.187 38.311 1.00 80.88 80 SER A O 1
ATOM 621 N N . ARG A 1 81 ? -31.576 11.347 37.271 1.00 83.44 81 ARG A N 1
ATOM 622 C CA . ARG A 1 81 ? -32.069 10.404 38.287 1.00 83.44 81 ARG A CA 1
ATOM 623 C C . ARG A 1 81 ? -31.337 10.532 39.622 1.00 83.44 81 ARG A C 1
ATOM 625 O O . ARG A 1 81 ? -31.966 10.352 40.671 1.00 83.44 81 ARG A O 1
ATOM 632 N N . LEU A 1 82 ? -30.032 10.797 39.591 1.00 83.44 82 LEU A N 1
ATOM 633 C CA . LEU A 1 82 ? -29.225 11.053 40.784 1.00 83.44 82 LEU A CA 1
ATOM 634 C C . LEU A 1 82 ? -29.644 12.368 41.446 1.00 83.44 82 LEU A C 1
ATOM 636 O O . LEU A 1 82 ? -29.939 12.360 42.641 1.00 83.44 82 LEU A O 1
ATOM 640 N N . ASP A 1 83 ? -29.783 13.445 40.675 1.00 86.25 83 ASP A N 1
ATOM 641 C CA . ASP A 1 83 ? -30.221 14.757 41.166 1.00 86.25 83 ASP A CA 1
ATOM 642 C C . ASP A 1 83 ? -31.624 14.708 41.783 1.00 86.25 83 ASP A C 1
ATOM 644 O O . ASP A 1 83 ? -31.841 15.212 42.887 1.00 86.25 83 ASP A O 1
ATOM 648 N N . ASP A 1 84 ? -32.572 14.028 41.135 1.00 84.31 84 ASP A N 1
ATOM 649 C CA . ASP A 1 84 ? -33.926 13.834 41.667 1.00 84.31 84 ASP A CA 1
ATOM 650 C C . ASP A 1 84 ? -33.946 12.976 42.938 1.00 84.31 84 ASP A C 1
ATOM 652 O O . ASP A 1 84 ? -34.832 13.106 43.787 1.00 84.31 84 ASP A O 1
ATOM 656 N N . SER A 1 85 ? -33.000 12.050 43.080 1.00 81.19 85 SER A N 1
ATOM 657 C CA . SER A 1 85 ? -32.871 11.245 44.297 1.00 81.19 85 SER A CA 1
ATOM 658 C C . SER A 1 85 ? -32.257 12.063 45.429 1.00 81.19 85 SER A C 1
ATOM 660 O O . SER A 1 85 ? -32.772 12.011 46.540 1.00 81.19 85 SER A O 1
ATOM 662 N N . LEU A 1 86 ? -31.231 12.869 45.147 1.00 82.62 86 LEU A N 1
ATOM 663 C CA . LEU A 1 86 ? -30.605 13.769 46.117 1.00 82.62 86 LEU A CA 1
ATOM 664 C C . LEU A 1 86 ? -31.577 14.850 46.606 1.00 82.62 86 LEU A C 1
ATOM 666 O O . LEU A 1 86 ? -31.669 15.068 47.812 1.00 82.62 86 LEU A O 1
ATOM 670 N N . ARG A 1 87 ? -32.366 15.456 45.707 1.00 78.94 87 ARG A N 1
ATOM 671 C CA . ARG A 1 87 ? -33.390 16.453 46.066 1.00 78.94 87 ARG A CA 1
ATOM 672 C C . ARG A 1 87 ? -34.415 15.892 47.054 1.00 78.94 87 ARG A C 1
ATOM 674 O O . ARG A 1 87 ? -34.742 16.560 48.029 1.00 78.94 87 ARG A O 1
ATOM 681 N N . ARG A 1 88 ? -34.845 14.641 46.851 1.00 78.69 88 ARG A N 1
ATOM 682 C CA . ARG A 1 88 ? -35.783 13.931 47.740 1.00 78.69 88 ARG A CA 1
ATOM 683 C C . ARG A 1 88 ? -35.221 13.609 49.130 1.00 78.69 88 ARG A C 1
ATOM 685 O O . ARG A 1 88 ? -36.006 13.296 50.012 1.00 78.69 88 ARG A O 1
ATOM 692 N N . TYR A 1 89 ? -33.901 13.652 49.330 1.00 70.88 89 TYR A N 1
ATOM 693 C CA . TYR A 1 89 ? -33.281 13.490 50.654 1.00 70.88 89 TYR A CA 1
ATOM 694 C C . TYR A 1 89 ? -33.091 14.816 51.406 1.00 70.88 89 TYR A C 1
ATOM 696 O O . TYR A 1 89 ? -32.807 14.796 52.603 1.00 70.88 89 TYR A O 1
ATOM 704 N N . THR A 1 90 ? -33.205 15.953 50.715 1.00 68.06 90 THR A N 1
ATOM 705 C CA . THR A 1 90 ? -33.063 17.303 51.290 1.00 68.06 90 THR A CA 1
ATOM 706 C C . THR A 1 90 ? -34.393 18.006 51.596 1.00 68.06 90 THR A C 1
ATOM 708 O O . THR A 1 90 ? -34.363 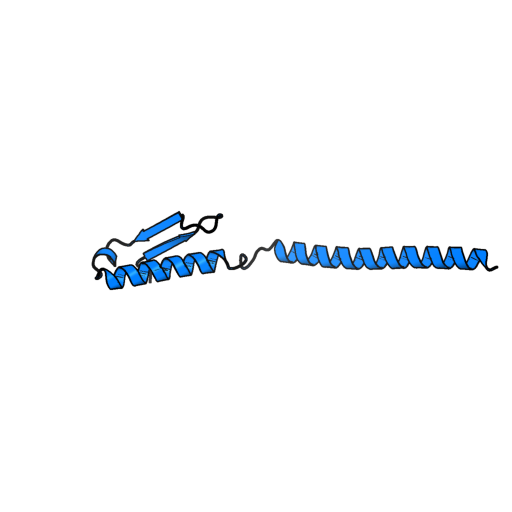19.088 52.181 1.00 68.06 90 THR A O 1
ATOM 711 N N . GLU A 1 91 ? -35.527 17.405 51.222 1.00 56.28 91 GLU A N 1
ATOM 712 C CA . GLU A 1 91 ? -36.900 17.793 51.606 1.00 56.28 91 GLU A CA 1
ATOM 713 C C . GLU A 1 91 ? -37.404 16.937 52.777 1.00 56.28 91 GLU A C 1
ATOM 715 O O . GLU A 1 91 ? -38.087 17.503 53.663 1.00 56.28 91 GLU A O 1
#

pLDDT: mean 83.7, std 11.16, range [48.84, 94.81]

Radius of gyration: 28.37 Å; Cα contacts (8 Å, |Δi|>4): 54; chains: 1; bounding box: 58×29×75 Å

InterPro domains:
  IPR036894 Nucleoid-associated protein YbaB-like domain superfamily [G3DSA:3.30.1310.10] (1-54)

Nearest PDB structures (foldseek):
  1j8b-assembly1_A-2  TM=9.130E-01  e=6.240E-01  Haemophilus influenzae Rd KW20
  1pug-assembly1_A  TM=9.140E-01  e=1.569E+00  Escherichia coli
  1pug-assembly2_C  TM=8.827E-01  e=2.329E+0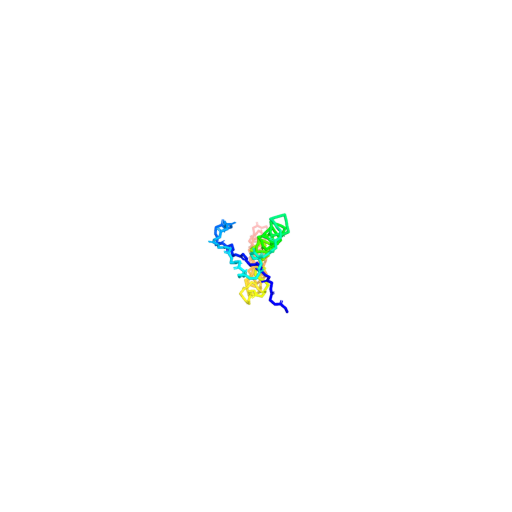0  Escherichia coli
  7aor-assembly1_an  TM=6.373E-01  e=1.790E+00  Trypanosoma cruzi strain CL Brener
  6hiw-assembly1_DM  TM=5.807E-01  e=1.790E+00  Trypanosoma brucei brucei

Sequence (91 aa):
MDEPVTAEVGEDGLLAAVRIDPRAMRLYSAELAGHVVEAVRAAQREHEQPPRDSPGLDVVLQRLDELEAQADKDFDYVNSRLDDSLRRYTE

Foldseek 3Di:
DDQQKAWAADLVRHTPDIDGHPVLVPDDPVVSVVSNVVRSVVNSVCSPDDPPDPVVVVVVVVVVVVVVVVVVVVVVVVVVVVVVVVVVVVD

Solvent-accessible surface area (backbone atoms only — not comparable to full-atom values): 5304 Å² total; per-residue (Å²): 131,84,72,53,37,45,37,42,56,40,99,86,72,43,82,68,47,74,50,70,41,80,72,44,72,74,48,55,71,72,57,42,50,49,44,49,52,50,22,45,53,50,28,49,54,57,68,71,42,74,70,83,83,48,84,59,53,62,53,50,53,52,51,49,54,54,50,52,62,46,50,53,52,53,50,51,52,52,49,52,56,48,52,57,52,54,53,66,73,76,110

Organism: NCBI:txid1848322